Protein AF-A0A8T8I052-F1 (afdb_monomer_lite)

Structure (mmCIF, N/CA/C/O backbone):
data_AF-A0A8T8I052-F1
#
_entry.id   AF-A0A8T8I052-F1
#
loop_
_atom_site.group_PDB
_atom_site.id
_atom_site.type_symbol
_atom_site.label_atom_id
_atom_site.label_alt_id
_atom_site.label_comp_id
_atom_site.label_asym_id
_atom_site.label_entity_id
_atom_site.label_seq_id
_atom_site.pdbx_PDB_ins_code
_atom_site.Cartn_x
_atom_site.Cartn_y
_atom_site.Cartn_z
_atom_site.occupancy
_atom_site.B_iso_or_equiv
_atom_site.auth_seq_id
_atom_site.auth_comp_id
_atom_site.auth_asym_id
_atom_site.auth_atom_id
_atom_site.pdbx_PDB_model_num
ATOM 1 N N . GLY A 1 1 ? 7.740 12.702 7.895 1.00 75.31 1 GLY A N 1
ATOM 2 C CA . GLY A 1 1 ? 8.614 11.776 7.149 1.00 75.31 1 GLY A CA 1
ATOM 3 C C . GLY A 1 1 ? 7.786 10.971 6.171 1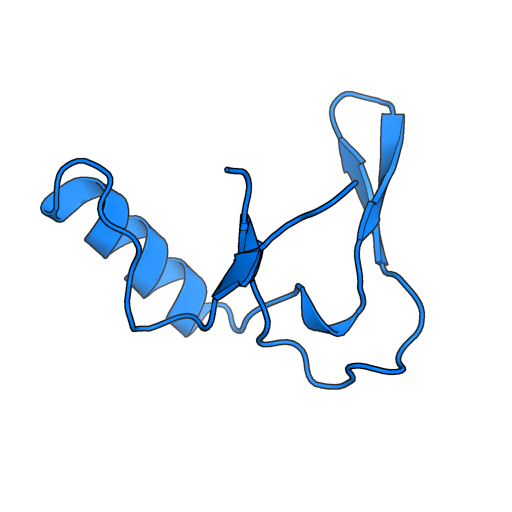.00 75.31 1 GLY A C 1
ATOM 4 O O . GLY A 1 1 ? 6.613 10.736 6.457 1.00 75.31 1 GLY A O 1
ATOM 5 N N . SER A 1 2 ? 8.372 10.589 5.039 1.00 86.69 2 SER A N 1
ATOM 6 C CA . SER A 1 2 ? 7.751 9.705 4.044 1.00 86.69 2 SER A CA 1
ATOM 7 C C . SER A 1 2 ? 7.790 8.259 4.528 1.00 86.69 2 SER A C 1
ATOM 9 O O . SER A 1 2 ? 8.690 7.890 5.278 1.00 86.69 2 SER A O 1
ATOM 11 N N . PHE A 1 3 ? 6.803 7.454 4.144 1.00 91.69 3 PHE A N 1
ATOM 12 C CA . PHE A 1 3 ? 6.716 6.041 4.512 1.00 91.69 3 PHE A CA 1
ATOM 13 C C . PHE A 1 3 ? 6.380 5.214 3.279 1.00 91.69 3 PHE A C 1
ATOM 15 O O . PHE A 1 3 ? 5.751 5.714 2.346 1.00 91.69 3 PHE A O 1
ATOM 22 N N . ILE A 1 4 ? 6.801 3.958 3.304 1.00 92.69 4 ILE A N 1
ATOM 23 C CA . ILE A 1 4 ? 6.495 2.952 2.295 1.00 92.69 4 ILE A CA 1
ATOM 24 C C . ILE A 1 4 ? 5.933 1.720 2.999 1.00 92.69 4 ILE A C 1
ATOM 26 O O . ILE A 1 4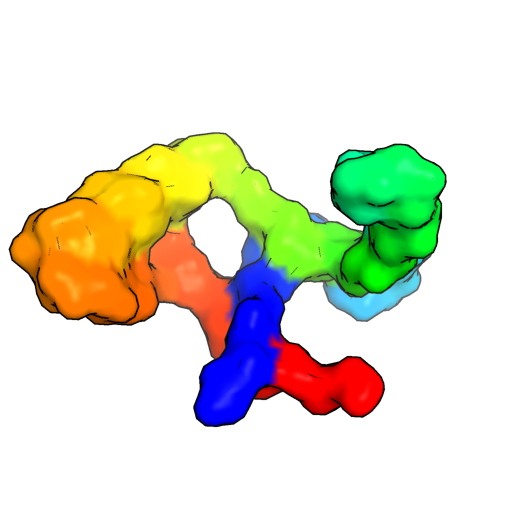 ? 6.240 1.455 4.164 1.00 92.69 4 ILE A O 1
ATOM 30 N N . THR A 1 5 ? 5.074 1.000 2.304 1.00 93.31 5 THR A N 1
ATOM 31 C CA . THR A 1 5 ? 4.495 -0.255 2.764 1.00 93.31 5 THR A CA 1
ATOM 32 C C . THR A 1 5 ? 5.539 -1.374 2.775 1.00 93.31 5 THR A C 1
ATOM 34 O O . THR A 1 5 ? 6.560 -1.295 2.091 1.00 93.31 5 THR A O 1
ATOM 37 N N . THR A 1 6 ? 5.301 -2.401 3.587 1.00 88.56 6 THR A N 1
ATOM 38 C CA . THR A 1 6 ? 6.099 -3.633 3.646 1.00 88.56 6 THR A CA 1
ATOM 39 C C . THR A 1 6 ? 5.158 -4.829 3.777 1.00 88.56 6 THR A C 1
ATOM 41 O O . THR A 1 6 ? 4.850 -5.253 4.890 1.00 88.56 6 THR A O 1
ATOM 44 N N . GLY A 1 7 ? 4.629 -5.330 2.666 1.00 77.25 7 GLY A N 1
ATOM 45 C CA . GLY A 1 7 ? 3.695 -6.464 2.665 1.00 77.25 7 GLY A CA 1
ATOM 46 C C . GLY A 1 7 ? 3.916 -7.463 1.534 1.00 77.25 7 GLY A C 1
ATOM 47 O O . GLY A 1 7 ? 3.159 -8.426 1.423 1.00 77.25 7 GLY A O 1
ATOM 48 N N . GLY A 1 8 ? 4.937 -7.244 0.704 1.00 73.19 8 GLY A N 1
ATOM 49 C CA . GLY A 1 8 ? 5.257 -8.106 -0.421 1.00 73.19 8 GLY A CA 1
ATOM 50 C C . GLY A 1 8 ? 6.027 -9.336 0.043 1.00 73.19 8 GLY A C 1
ATOM 51 O O . GLY A 1 8 ? 6.659 -9.344 1.100 1.00 73.19 8 GLY A O 1
ATOM 52 N N . ALA A 1 9 ? 5.955 -10.398 -0.756 1.00 65.94 9 ALA A N 1
ATOM 53 C CA . ALA A 1 9 ? 6.412 -11.726 -0.355 1.00 65.94 9 ALA A CA 1
ATOM 54 C C . ALA A 1 9 ? 7.939 -11.849 -0.188 1.00 65.94 9 ALA A C 1
ATOM 56 O O . ALA A 1 9 ? 8.391 -12.753 0.513 1.00 65.94 9 ALA A O 1
ATOM 57 N N . ASP A 1 10 ? 8.733 -10.964 -0.803 1.00 76.56 10 ASP A N 1
ATOM 58 C CA . ASP A 1 10 ? 10.192 -11.082 -0.799 1.00 76.56 10 ASP A CA 1
ATOM 59 C C . ASP A 1 10 ? 10.909 -9.740 -0.586 1.00 76.56 10 ASP A C 1
ATOM 61 O O . ASP A 1 10 ? 11.070 -8.935 -1.498 1.00 76.56 10 ASP A O 1
ATOM 65 N N . ARG A 1 11 ? 11.420 -9.532 0.631 1.00 70.19 11 ARG A N 1
ATOM 66 C CA . ARG A 1 11 ? 12.263 -8.380 1.016 1.00 70.19 11 ARG A CA 1
ATOM 67 C C . ARG A 1 11 ? 13.637 -8.338 0.338 1.00 70.19 11 ARG A C 1
ATOM 69 O O . ARG A 1 11 ? 14.312 -7.314 0.403 1.00 70.19 11 ARG A O 1
ATOM 76 N N . HIS A 1 12 ? 14.070 -9.445 -0.258 1.00 76.25 12 HIS A N 1
ATOM 77 C CA . HIS A 1 12 ? 15.303 -9.546 -1.040 1.00 76.25 12 HIS A CA 1
ATOM 78 C C . HIS A 1 12 ? 15.015 -9.718 -2.537 1.00 76.25 12 HIS A C 1
ATOM 80 O O . HIS A 1 12 ? 15.943 -9.939 -3.317 1.00 76.25 12 HIS A O 1
ATOM 86 N N . GLY A 1 13 ? 13.744 -9.601 -2.927 1.00 79.19 13 GLY A N 1
ATOM 87 C CA . GLY A 1 13 ? 13.308 -9.734 -4.302 1.00 79.19 13 GLY A CA 1
ATOM 88 C C . GLY A 1 13 ? 13.804 -8.585 -5.172 1.00 79.19 13 GLY A C 1
ATOM 89 O O . GLY A 1 13 ? 14.252 -7.538 -4.696 1.00 79.19 13 GLY A O 1
ATOM 90 N N . THR A 1 14 ? 13.704 -8.777 -6.483 1.00 84.81 14 THR A N 1
ATOM 91 C CA . THR A 1 14 ? 14.039 -7.742 -7.462 1.00 84.81 14 THR A CA 1
ATOM 92 C C . THR A 1 14 ? 13.080 -6.563 -7.342 1.00 84.81 14 THR A C 1
ATOM 94 O O . THR A 1 14 ? 11.866 -6.755 -7.335 1.00 84.81 14 THR A O 1
ATOM 97 N N . ALA A 1 15 ? 13.626 -5.346 -7.275 1.00 88.75 15 ALA A N 1
ATOM 98 C CA . ALA A 1 15 ? 12.834 -4.123 -7.249 1.00 88.75 15 ALA A CA 1
ATOM 99 C C . ALA A 1 15 ? 11.813 -4.089 -8.399 1.00 88.75 15 ALA A C 1
ATOM 101 O O . ALA A 1 15 ? 12.108 -4.481 -9.531 1.00 88.75 15 ALA A O 1
ATOM 102 N N . VAL A 1 16 ? 10.611 -3.607 -8.097 1.00 89.62 16 VAL A N 1
ATOM 103 C CA . VAL A 1 16 ? 9.526 -3.459 -9.065 1.00 89.62 16 VAL A CA 1
ATOM 104 C C . VAL A 1 16 ? 9.591 -2.056 -9.651 1.00 89.62 16 VAL A C 1
ATOM 106 O O . VAL A 1 16 ? 9.726 -1.068 -8.924 1.00 89.62 16 VAL A O 1
ATOM 109 N N . VAL A 1 17 ? 9.503 -1.961 -10.976 1.00 92.62 17 VAL A N 1
ATOM 110 C CA . VAL A 1 17 ? 9.507 -0.682 -11.691 1.00 92.62 17 VAL A CA 1
ATOM 111 C C . VAL A 1 17 ? 8.075 -0.279 -12.002 1.00 92.62 17 VAL A C 1
ATOM 113 O O . VAL A 1 17 ? 7.359 -1.007 -12.689 1.00 92.62 17 VAL A O 1
ATOM 116 N N . TYR A 1 18 ? 7.682 0.912 -11.560 1.00 90.62 18 TYR A N 1
ATOM 117 C CA . TYR A 1 18 ? 6.435 1.543 -11.978 1.00 90.62 18 TYR A CA 1
ATOM 118 C C . TYR A 1 18 ? 6.726 2.773 -12.824 1.00 90.62 18 TYR A C 1
ATOM 120 O O . TYR A 1 18 ? 7.606 3.571 -12.494 1.00 90.62 18 TYR A O 1
ATOM 128 N N . ASP A 1 19 ? 5.941 2.967 -13.880 1.00 94.38 19 ASP A N 1
ATOM 129 C CA . ASP A 1 19 ? 5.855 4.276 -14.513 1.00 94.38 19 ASP A CA 1
ATOM 130 C C . ASP A 1 19 ? 5.002 5.194 -13.634 1.00 94.38 19 ASP A C 1
ATOM 132 O O . ASP A 1 19 ? 3.824 4.933 -13.382 1.00 94.38 19 ASP A O 1
ATOM 136 N N . HIS A 1 20 ? 5.615 6.261 -13.133 1.00 87.19 20 HIS A N 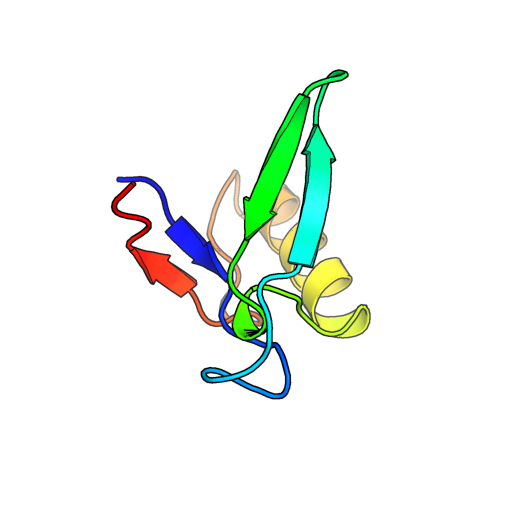1
ATOM 137 C CA . HIS A 1 20 ? 4.933 7.271 -12.344 1.00 87.19 20 HIS A CA 1
ATOM 138 C C . HIS A 1 20 ? 5.074 8.632 -13.025 1.00 87.19 20 HIS A C 1
ATOM 140 O O . HIS A 1 20 ? 6.123 9.278 -12.941 1.00 87.19 20 HIS A O 1
ATOM 146 N N . MET A 1 21 ? 3.986 9.097 -13.644 1.00 92.06 21 MET A N 1
ATOM 147 C CA . MET A 1 21 ? 3.933 10.348 -14.413 1.00 92.06 21 MET A CA 1
ATOM 148 C C . MET A 1 21 ? 4.954 10.374 -15.566 1.00 92.06 21 MET A C 1
ATOM 150 O O . MET A 1 21 ? 5.660 11.370 -15.736 1.00 92.06 21 MET A O 1
ATOM 154 N N . GLY A 1 22 ? 5.082 9.276 -16.318 1.00 93.75 22 GLY A N 1
ATOM 155 C CA . GLY A 1 22 ? 6.005 9.163 -17.454 1.00 93.75 22 GLY A CA 1
ATOM 156 C C . GLY A 1 22 ? 7.472 8.996 -17.059 1.00 93.75 22 GLY A C 1
ATOM 157 O O . GLY A 1 22 ? 8.356 9.189 -17.891 1.00 93.75 22 GLY A O 1
ATOM 158 N N . HIS A 1 23 ? 7.744 8.706 -15.785 1.00 93.50 23 HIS A N 1
ATOM 159 C CA . HIS A 1 23 ? 9.090 8.480 -15.277 1.00 93.50 23 HIS A CA 1
ATOM 160 C C . HIS A 1 23 ? 9.154 7.115 -14.587 1.00 93.50 23 HIS A C 1
ATOM 162 O O . HIS A 1 23 ? 8.398 6.898 -13.630 1.00 93.50 23 HIS A O 1
ATOM 168 N N . PRO A 1 24 ? 10.073 6.221 -14.994 1.00 95.00 24 PRO A N 1
ATOM 169 C CA . PRO A 1 24 ? 10.267 4.959 -14.302 1.00 95.00 24 PRO A CA 1
ATOM 170 C C . PRO A 1 24 ? 10.785 5.221 -12.888 1.00 95.00 24 PRO A C 1
ATOM 172 O O . PRO A 1 24 ? 11.682 6.041 -12.665 1.00 95.00 24 PRO A O 1
ATOM 175 N N . ARG A 1 25 ? 10.197 4.530 -11.917 1.00 91.50 25 ARG A N 1
ATOM 176 C CA . ARG A 1 25 ? 10.612 4.556 -10.518 1.00 91.50 25 ARG A CA 1
ATOM 177 C C . ARG A 1 25 ? 10.695 3.143 -9.988 1.00 91.50 25 ARG A C 1
ATOM 179 O O . ARG A 1 25 ? 9.748 2.373 -10.111 1.00 91.50 25 ARG A O 1
ATOM 186 N N . GLU A 1 26 ? 11.823 2.850 -9.366 1.00 92.12 26 GLU A N 1
ATOM 187 C CA . GLU A 1 26 ? 12.052 1.585 -8.687 1.00 92.12 26 GLU A CA 1
ATOM 188 C C . GLU A 1 26 ? 11.507 1.650 -7.265 1.00 92.12 26 GLU A C 1
ATOM 190 O O . GLU A 1 26 ? 11.711 2.630 -6.539 1.00 92.12 26 GLU A O 1
ATOM 195 N N . PHE A 1 27 ? 10.815 0.588 -6.874 1.00 89.56 27 PHE A N 1
ATOM 196 C CA . PHE A 1 27 ? 10.336 0.373 -5.523 1.00 89.56 27 PHE A CA 1
ATOM 197 C C . PHE A 1 27 ? 10.791 -1.007 -5.039 1.00 89.56 27 PHE A C 1
ATOM 199 O O . PHE A 1 27 ? 10.895 -1.937 -5.841 1.00 89.56 27 PHE A O 1
ATOM 206 N N . PRO A 1 28 ? 11.071 -1.171 -3.737 1.00 90.19 28 PRO A N 1
ATOM 207 C CA . PRO A 1 28 ? 11.416 -2.471 -3.173 1.00 90.19 28 PRO A CA 1
ATOM 208 C C . PRO A 1 28 ? 10.356 -3.535 -3.477 1.00 90.19 28 PRO A C 1
ATOM 210 O O . PRO A 1 28 ? 9.163 -3.240 -3.468 1.00 90.19 28 PRO A O 1
ATOM 213 N N . ALA A 1 29 ? 10.783 -4.778 -3.688 1.00 87.31 29 ALA A N 1
ATOM 214 C CA . ALA A 1 29 ? 9.884 -5.900 -3.970 1.00 87.31 29 ALA A CA 1
ATOM 215 C C . ALA A 1 29 ? 8.860 -6.158 -2.852 1.00 87.31 29 ALA A C 1
ATOM 217 O O . ALA A 1 29 ? 7.729 -6.568 -3.104 1.00 87.31 29 ALA A O 1
ATOM 218 N N . ASP A 1 30 ? 9.229 -5.870 -1.605 1.00 89.75 30 ASP A N 1
ATOM 219 C CA . ASP A 1 30 ? 8.340 -5.990 -0.453 1.00 89.75 30 ASP A CA 1
ATOM 220 C C . ASP A 1 30 ? 7.396 -4.793 -0.270 1.00 89.75 30 ASP A C 1
ATOM 222 O O . ASP A 1 30 ? 6.582 -4.808 0.653 1.00 89.75 30 ASP A O 1
ATOM 226 N N . ALA A 1 31 ? 7.474 -3.767 -1.123 1.00 91.38 31 ALA A N 1
ATOM 227 C CA . ALA A 1 31 ? 6.594 -2.607 -1.042 1.00 91.38 31 ALA A CA 1
ATOM 228 C C . ALA A 1 31 ? 5.172 -2.893 -1.538 1.00 91.38 31 ALA A C 1
ATOM 230 O O . ALA A 1 31 ? 4.239 -2.204 -1.128 1.00 91.38 31 ALA A O 1
ATOM 231 N N . GLU A 1 32 ? 4.976 -3.899 -2.388 1.00 89.31 32 GLU A N 1
ATOM 232 C CA . GLU A 1 32 ? 3.631 -4.314 -2.783 1.00 89.31 32 GLU A CA 1
ATOM 233 C C . GLU A 1 32 ? 2.855 -4.875 -1.587 1.00 89.31 32 GLU A C 1
ATOM 235 O O . GLU A 1 32 ? 3.431 -5.359 -0.620 1.00 89.31 32 GLU A O 1
ATOM 240 N N . VAL A 1 33 ? 1.529 -4.788 -1.622 1.00 89.88 33 VAL A N 1
ATOM 241 C CA . VAL A 1 33 ? 0.664 -5.330 -0.567 1.00 89.88 33 VAL A CA 1
ATOM 242 C C . VAL A 1 33 ? -0.494 -6.095 -1.197 1.00 89.88 33 VAL A C 1
ATOM 244 O O . VAL A 1 33 ? -0.925 -5.749 -2.303 1.00 89.88 33 VAL A O 1
ATOM 247 N N . PRO A 1 34 ? -1.048 -7.111 -0.516 1.00 90.12 34 PRO A N 1
ATOM 248 C CA . PRO A 1 34 ? -2.250 -7.781 -0.983 1.00 90.12 34 PRO A CA 1
ATOM 249 C C . PRO A 1 34 ? -3.410 -6.802 -1.210 1.00 90.12 34 PRO A C 1
ATOM 251 O O . PRO A 1 34 ? -3.633 -5.861 -0.447 1.00 90.12 34 PRO A O 1
ATOM 254 N N . LEU A 1 35 ? -4.220 -7.062 -2.240 1.00 90.88 35 LEU A 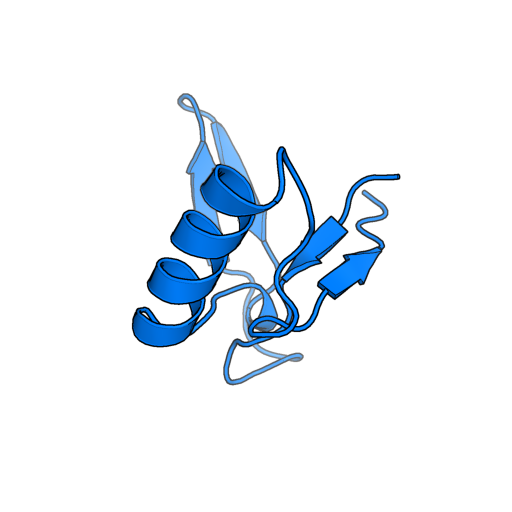N 1
ATOM 255 C CA . LEU A 1 35 ? -5.321 -6.169 -2.620 1.00 90.88 35 LEU A CA 1
ATOM 256 C C . LEU A 1 35 ? -6.358 -5.967 -1.501 1.00 90.88 35 LEU A C 1
ATOM 258 O O . LEU A 1 35 ? -6.981 -4.910 -1.417 1.00 90.88 35 LEU A O 1
ATOM 262 N N . HIS A 1 36 ? -6.577 -6.973 -0.653 1.00 92.44 36 HIS A N 1
ATOM 263 C CA . HIS A 1 36 ? -7.524 -6.858 0.454 1.00 92.44 36 HIS A CA 1
ATOM 264 C C . HIS A 1 36 ? -7.030 -5.879 1.533 1.00 92.44 36 HIS A C 1
ATOM 266 O O . HIS A 1 36 ? -7.821 -5.051 1.990 1.00 92.44 36 HIS A O 1
ATOM 272 N N . ASP A 1 37 ? -5.733 -5.891 1.845 1.00 93.69 37 ASP A N 1
ATOM 273 C CA . ASP A 1 37 ? -5.112 -4.949 2.782 1.00 93.69 37 ASP A CA 1
ATOM 274 C C . ASP A 1 37 ? -5.104 -3.529 2.215 1.00 93.69 37 ASP A C 1
ATOM 276 O O . ASP A 1 37 ? -5.437 -2.577 2.921 1.00 93.69 37 ASP A O 1
ATOM 280 N N . LEU A 1 38 ? -4.847 -3.380 0.908 1.00 93.12 38 LEU A N 1
ATOM 281 C CA . LEU A 1 38 ? -4.933 -2.087 0.225 1.00 93.12 38 LEU A CA 1
ATOM 282 C C . LEU A 1 38 ? -6.338 -1.475 0.321 1.00 93.12 38 LEU A C 1
ATOM 284 O O . LEU A 1 38 ? -6.480 -0.284 0.603 1.00 93.12 38 LEU A O 1
ATOM 288 N N . ARG A 1 39 ? -7.392 -2.278 0.117 1.00 96.25 39 ARG A N 1
ATOM 289 C CA . ARG A 1 39 ? -8.785 -1.806 0.235 1.00 96.25 39 ARG A CA 1
ATOM 290 C C . ARG A 1 39 ? -9.096 -1.324 1.648 1.00 96.25 39 ARG A C 1
ATOM 292 O O . ARG A 1 39 ? -9.716 -0.273 1.808 1.00 96.25 39 ARG A O 1
ATOM 299 N N . LYS A 1 40 ? -8.658 -2.070 2.667 1.00 95.44 40 LYS A N 1
ATOM 300 C CA . LYS A 1 40 ? -8.824 -1.661 4.065 1.00 95.44 40 LYS A CA 1
ATOM 301 C C . LYS A 1 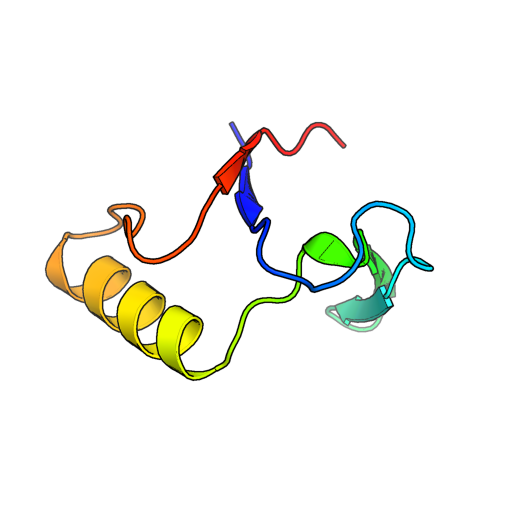40 ? -8.040 -0.381 4.358 1.00 95.44 40 LYS A C 1
ATOM 303 O O . LYS A 1 40 ? -8.600 0.537 4.949 1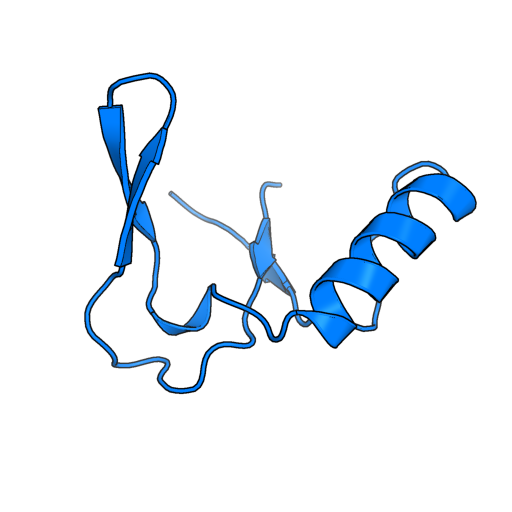.00 95.44 40 LYS A O 1
ATOM 308 N N . ALA A 1 41 ? -6.806 -0.278 3.871 1.00 95.50 41 ALA A N 1
ATOM 309 C CA . ALA A 1 41 ? -5.979 0.904 4.064 1.00 95.50 41 ALA A CA 1
ATOM 310 C C . ALA A 1 41 ? -6.571 2.169 3.432 1.00 95.50 41 ALA A C 1
ATOM 312 O O . ALA A 1 41 ? -6.566 3.224 4.063 1.00 95.50 41 ALA A O 1
ATOM 313 N N . ALA A 1 42 ? -7.137 2.060 2.227 1.00 96.00 42 ALA A N 1
ATOM 314 C CA . ALA A 1 42 ? -7.833 3.167 1.574 1.00 96.00 42 ALA A CA 1
ATOM 315 C C . ALA A 1 42 ? -9.086 3.604 2.353 1.00 96.00 42 ALA A C 1
ATOM 317 O O . ALA A 1 42 ? -9.333 4.797 2.514 1.00 96.00 42 ALA A O 1
ATOM 318 N N . HIS A 1 43 ? -9.861 2.649 2.874 1.00 96.88 43 HIS A N 1
ATOM 319 C CA . HIS A 1 43 ? -11.027 2.952 3.703 1.00 96.88 43 HIS A CA 1
ATOM 320 C C . HIS A 1 43 ? -10.636 3.643 5.020 1.00 96.88 43 HIS A C 1
ATOM 322 O O . HIS A 1 43 ? -11.256 4.636 5.404 1.00 96.88 43 HIS A O 1
ATOM 328 N N . ASP A 1 44 ? -9.589 3.164 5.691 1.00 97.00 44 ASP A N 1
ATOM 329 C CA . ASP A 1 44 ? -9.094 3.767 6.932 1.00 97.00 44 ASP A CA 1
ATOM 330 C C . ASP A 1 44 ? -8.567 5.181 6.698 1.00 97.00 44 ASP A C 1
ATOM 332 O O . ASP A 1 44 ? -8.885 6.077 7.475 1.00 97.00 44 ASP A O 1
ATOM 336 N N . LEU A 1 45 ? -7.844 5.413 5.597 1.00 95.38 45 LEU A N 1
ATOM 337 C CA . LEU A 1 45 ? -7.368 6.746 5.226 1.00 95.38 45 LEU A CA 1
ATOM 338 C C . LEU A 1 45 ? -8.524 7.755 5.155 1.00 95.38 45 LEU A C 1
ATOM 340 O O . LEU A 1 45 ? -8.408 8.859 5.678 1.00 95.38 45 LEU A O 1
ATOM 344 N N . ILE A 1 46 ? -9.642 7.365 4.536 1.00 96.75 46 ILE A N 1
ATOM 345 C CA . ILE A 1 46 ? -10.826 8.222 4.382 1.00 96.75 46 ILE A CA 1
ATOM 346 C C . ILE A 1 46 ? -11.552 8.410 5.721 1.00 96.75 46 ILE A C 1
ATOM 348 O O . ILE A 1 46 ? -11.980 9.513 6.044 1.00 96.75 46 ILE A O 1
ATOM 352 N N . THR A 1 47 ? -11.711 7.342 6.504 1.00 97.56 47 THR A N 1
ATOM 353 C CA . THR A 1 47 ? -12.525 7.367 7.737 1.00 97.56 47 THR A CA 1
ATOM 354 C C . THR A 1 47 ? -11.811 7.943 8.952 1.00 97.56 47 THR A C 1
ATOM 356 O O . THR A 1 47 ? -12.470 8.363 9.899 1.00 97.56 47 THR A O 1
ATOM 359 N N . THR A 1 48 ? -10.480 7.975 8.932 1.00 95.88 48 THR A N 1
ATOM 360 C CA . THR A 1 48 ? -9.646 8.495 10.027 1.00 95.88 48 THR A CA 1
ATOM 361 C C . THR A 1 48 ? -8.994 9.836 9.695 1.00 95.88 48 THR A C 1
ATOM 363 O O . THR A 1 48 ? -8.063 10.239 10.386 1.00 95.88 48 THR A O 1
ATOM 366 N N . ASP A 1 49 ? -9.464 10.509 8.639 1.00 93.19 49 ASP A N 1
ATOM 367 C CA . ASP A 1 49 ? -8.946 11.802 8.173 1.00 93.19 49 ASP A CA 1
ATOM 368 C C . ASP A 1 49 ? -7.419 11.794 7.958 1.00 93.19 49 ASP A C 1
ATOM 370 O O . ASP A 1 49 ? -6.668 12.627 8.462 1.00 93.19 49 ASP A O 1
ATOM 374 N N . GLY A 1 50 ? -6.932 10.785 7.230 1.00 91.44 50 GLY A N 1
ATOM 375 C CA . GLY A 1 50 ? -5.516 10.668 6.877 1.00 91.44 50 GLY A CA 1
ATOM 376 C C . GLY A 1 50 ? -4.684 9.745 7.773 1.00 91.44 50 GLY A C 1
ATOM 377 O O . GLY A 1 50 ? -3.469 9.640 7.577 1.00 91.44 50 GLY A O 1
ATOM 378 N N . GLY A 1 51 ? -5.297 9.056 8.738 1.00 93.06 51 GLY A N 1
ATOM 379 C CA . GLY A 1 51 ? -4.610 8.072 9.572 1.00 93.06 51 GLY A CA 1
ATOM 380 C C . GLY A 1 51 ? -4.048 6.898 8.763 1.00 93.06 51 GLY A C 1
ATOM 381 O O . GLY A 1 51 ? -4.650 6.408 7.805 1.00 93.06 51 GLY A O 1
ATOM 382 N N . ARG A 1 52 ? -2.863 6.416 9.155 1.00 92.62 52 ARG A N 1
ATOM 383 C CA . ARG A 1 52 ? -2.281 5.208 8.556 1.00 92.62 52 ARG A CA 1
ATOM 384 C C . ARG A 1 52 ? -2.977 3.974 9.094 1.00 92.62 52 ARG A C 1
ATOM 386 O O . ARG A 1 52 ? -3.027 3.760 10.302 1.00 92.62 52 ARG A O 1
ATOM 393 N N . SER A 1 53 ? -3.450 3.142 8.178 1.00 95.56 53 SER A N 1
ATOM 394 C CA . SER A 1 53 ? -4.108 1.895 8.533 1.00 95.56 53 SER A CA 1
ATOM 395 C C . SER A 1 53 ? -3.146 0.907 9.199 1.00 95.56 53 SER A C 1
ATOM 397 O O . SER A 1 53 ? -2.049 0.700 8.670 1.00 95.56 53 SER A O 1
ATOM 399 N N . PRO A 1 54 ? -3.565 0.240 10.292 1.00 94.00 54 PRO A N 1
ATOM 400 C CA . PRO A 1 54 ? -2.827 -0.870 10.886 1.00 94.00 54 PRO A CA 1
ATOM 401 C C . PRO A 1 54 ? -2.942 -2.168 10.071 1.00 94.00 54 PRO A C 1
ATOM 403 O O . PRO A 1 54 ? -2.254 -3.133 10.384 1.00 94.00 54 PRO A O 1
ATOM 406 N N . ALA A 1 55 ? -3.795 -2.211 9.037 1.00 92.81 55 ALA A N 1
ATOM 407 C CA . ALA A 1 55 ? -3.902 -3.360 8.135 1.00 92.81 55 ALA A CA 1
ATOM 408 C C . ALA A 1 55 ? -2.669 -3.526 7.233 1.00 92.81 55 ALA A C 1
ATOM 410 O O . ALA A 1 55 ? -2.507 -4.558 6.595 1.00 92.81 55 ALA A O 1
ATOM 411 N N . VAL A 1 56 ? -1.803 -2.513 7.171 1.00 93.38 56 VAL A N 1
ATOM 412 C CA . VAL A 1 56 ? -0.574 -2.538 6.384 1.00 93.38 56 VAL A CA 1
ATOM 413 C C . VAL A 1 56 ? 0.600 -2.193 7.288 1.00 93.38 56 VAL A C 1
ATOM 415 O O . VAL A 1 56 ? 0.523 -1.270 8.100 1.00 93.38 56 VAL A O 1
ATOM 418 N N . ALA A 1 57 ? 1.705 -2.920 7.140 1.00 92.56 57 ALA A N 1
ATOM 419 C CA . ALA A 1 57 ? 2.953 -2.567 7.795 1.00 92.56 57 ALA A CA 1
ATOM 420 C C . ALA A 1 57 ? 3.651 -1.439 7.025 1.00 92.56 57 ALA A C 1
ATOM 422 O O . ALA A 1 57 ? 3.745 -1.463 5.797 1.00 92.56 57 ALA A O 1
ATOM 423 N N . TRP A 1 58 ? 4.137 -0.445 7.764 1.00 92.38 58 TRP A N 1
ATOM 424 C CA . TRP A 1 58 ? 4.795 0.739 7.223 1.00 92.38 58 TRP A CA 1
ATOM 425 C C . TRP A 1 58 ? 6.228 0.807 7.732 1.00 92.38 58 TRP A C 1
ATOM 427 O O . TRP A 1 58 ? 6.475 0.582 8.918 1.00 92.38 58 TRP A O 1
ATOM 437 N N . ARG A 1 59 ? 7.157 1.230 6.876 1.00 91.88 59 ARG A N 1
ATOM 438 C CA . ARG A 1 59 ? 8.509 1.631 7.281 1.00 91.88 59 ARG A CA 1
ATOM 439 C C . ARG A 1 59 ? 8.815 3.058 6.826 1.00 91.88 59 ARG A C 1
ATOM 441 O O . ARG A 1 59 ? 8.230 3.510 5.835 1.00 91.88 59 ARG A O 1
ATOM 448 N N . PRO A 1 60 ? 9.715 3.778 7.516 1.00 93.12 60 PRO A N 1
ATOM 449 C CA . PRO A 1 60 ? 10.252 5.032 7.006 1.00 93.12 60 PRO A CA 1
ATOM 450 C C . PRO A 1 60 ? 10.796 4.851 5.585 1.00 93.12 60 PRO A C 1
ATOM 452 O O . PRO A 1 60 ? 11.446 3.852 5.281 1.00 93.12 60 PRO A O 1
ATOM 455 N N . TRP A 1 61 ? 10.493 5.808 4.712 1.00 88.38 61 TRP A N 1
ATOM 456 C CA . TRP A 1 61 ? 11.030 5.866 3.360 1.00 88.38 61 TRP A CA 1
ATOM 457 C C . TRP A 1 61 ? 12.079 6.963 3.296 1.00 88.38 61 TRP A C 1
ATOM 459 O O . TRP A 1 61 ? 11.763 8.141 3.113 1.00 88.38 61 TRP A O 1
ATOM 469 N N . GLU A 1 62 ? 13.320 6.545 3.501 1.00 78.94 62 GLU A N 1
ATOM 470 C CA . GLU A 1 62 ? 14.507 7.354 3.279 1.00 78.94 62 GLU A CA 1
ATOM 471 C C . GLU A 1 62 ? 14.937 7.095 1.838 1.00 78.94 62 GLU A C 1
ATOM 473 O O . GLU A 1 62 ? 15.201 5.955 1.459 1.00 78.94 62 GLU A O 1
ATOM 478 N N . ARG A 1 63 ? 14.874 8.137 1.013 1.00 62.72 63 ARG A N 1
ATOM 479 C CA . ARG A 1 63 ? 15.217 8.084 -0.404 1.00 62.72 63 ARG A CA 1
ATOM 480 C C . ARG A 1 63 ? 16.439 8.949 -0.650 1.00 62.72 63 ARG A C 1
ATOM 482 O O . ARG A 1 63 ? 16.493 10.024 -0.010 1.00 62.72 63 ARG A O 1
#

pLDDT: mean 89.35, std 7.64, range [62.72, 97.56]

Secondary structure (DSSP, 8-state):
--EEE--SS-TTSPPEEEESSSSEEEE-GGG---HHHHHHHHHHHHHTTSPPPTTS-EEE---

Foldseek 3Di:
DDKAFFAADDQPDDWDWDQDVNDTDTDGRRRDHDPVLVVQQVVCCVVVVRDGDPSTDMDDDDD

Radius of gyration: 12.5 Å; chains: 1; bounding box: 28×24×28 Å

Sequence (63 aa):
GSFITTGGADRHGTAVVYDHMGHPREFPADAEVPLHDLRKAAHDLITTDGGRSPAVAWRPWER

Organism: NCBI:txid173560

InterPro domains:
  IPR025680 Double-stranded DNA deaminase immunity protein DddI [PF14430] (4-60)